Protein AF-A0A916E0U4-F1 (afdb_monomer_lite)

Foldseek 3Di:
DPPDDPPPDDDLVLLLQLLVQCLVVVVCCLVDVLVSLVVSCVPSVDPDHSVRNSVVLVVLLVQLVVCVVVVHQRPDPSLVVDPSSVVSSVSSNVVNVVVVVVVVVVVVVVVVVVVPPDDDDDDDDPPPPPDPPVVVVVVVVVVVVVVPDDDDDDD

pLDDT: mean 75.83, std 20.47, range [40.06, 96.12]

Radius of gyration: 22.48 Å; chains: 1; bounding box: 70×44×71 Å

Sequence (155 aa):
MPRADRMKRWDYTELVKVLKFLNNNFNKWFENHMEACTAASKNTNIDRDASSIYSKVHTLIKDMENSIEADRSPTCNILRESKKISKLVRKICIKTRERTERTQIKESQEKKINRKSGGDFKVNIETNQVTTAEYKELKQNEKKILKKFPKSNPK

Secondary structure (DSSP, 8-state):
-------PPPPHHHHHHHHHHHHHTHHHHHH-HHHHHHHHHHHHT-S--HHHHHHHHHHHHHHHHHHHHTTS--SSHHHHH-HHHHHHHHHHHHHHHHHHHHHHHHHHHHHHHTT-SS-------------TTHHHHHHHHHHHHTTS-------

Organism: NCBI:txid588596

Structure (mmCIF, N/CA/C/O backbone):
data_AF-A0A916E0U4-F1
#
_entry.id   AF-A0A916E0U4-F1
#
loop_
_atom_site.group_PDB
_atom_site.id
_atom_site.type_symbol
_atom_site.label_atom_id
_atom_site.label_alt_id
_atom_site.label_comp_id
_atom_site.label_asym_id
_atom_site.label_entity_id
_atom_site.label_seq_id
_atom_site.pdbx_PDB_ins_code
_atom_site.Cartn_x
_atom_site.Cartn_y
_atom_site.Cartn_z
_atom_site.occupancy
_atom_site.B_iso_or_equiv
_atom_site.auth_seq_id
_atom_site.auth_comp_id
_atom_site.auth_asym_id
_atom_site.auth_atom_id
_atom_site.pdbx_PDB_model_num
ATOM 1 N N . MET A 1 1 ? 35.911 10.099 -2.052 1.00 49.53 1 MET A N 1
ATOM 2 C CA . MET A 1 1 ? 34.876 9.281 -1.381 1.00 49.53 1 MET A CA 1
ATOM 3 C C . MET A 1 1 ? 34.013 8.612 -2.441 1.00 49.53 1 MET A C 1
ATOM 5 O O . MET A 1 1 ? 33.595 9.325 -3.353 1.00 49.53 1 MET A O 1
ATOM 9 N N . PRO A 1 2 ? 33.776 7.290 -2.391 1.00 53.09 2 PRO A N 1
ATOM 10 C CA . PRO A 1 2 ? 32.878 6.631 -3.333 1.00 53.09 2 PRO A CA 1
ATOM 11 C C . PRO A 1 2 ? 31.473 7.209 -3.154 1.00 53.09 2 PRO A C 1
ATOM 13 O O . PRO A 1 2 ? 30.970 7.300 -2.036 1.00 53.09 2 PRO A O 1
ATOM 16 N N . ARG A 1 3 ? 30.873 7.681 -4.250 1.00 54.72 3 ARG A N 1
ATOM 17 C CA . ARG A 1 3 ? 29.510 8.220 -4.243 1.00 54.72 3 ARG A CA 1
ATOM 18 C C . ARG A 1 3 ? 28.552 7.095 -3.868 1.00 54.72 3 ARG A C 1
ATOM 20 O O . ARG A 1 3 ? 28.671 6.003 -4.413 1.00 54.72 3 ARG A O 1
ATOM 27 N N . ALA A 1 4 ? 27.647 7.409 -2.943 1.00 56.84 4 ALA A N 1
ATOM 28 C CA . ALA A 1 4 ? 26.612 6.534 -2.417 1.00 56.84 4 ALA A CA 1
ATOM 29 C C . ALA A 1 4 ? 26.064 5.577 -3.481 1.00 56.84 4 ALA A C 1
ATOM 31 O O . ALA A 1 4 ? 25.677 6.002 -4.575 1.00 56.84 4 ALA A O 1
ATOM 32 N N . ASP A 1 5 ? 26.042 4.300 -3.112 1.00 52.06 5 ASP A N 1
ATOM 33 C CA . ASP A 1 5 ? 25.331 3.239 -3.801 1.00 52.06 5 ASP A CA 1
ATOM 34 C C . ASP A 1 5 ? 23.960 3.770 -4.245 1.00 52.06 5 ASP A C 1
ATOM 36 O O . ASP A 1 5 ? 23.148 4.234 -3.434 1.00 52.06 5 ASP A O 1
ATOM 40 N N . ARG A 1 6 ? 23.756 3.868 -5.562 1.00 58.56 6 ARG A N 1
ATOM 41 C CA . ARG A 1 6 ? 22.566 4.511 -6.123 1.00 58.56 6 ARG A CA 1
ATOM 42 C C . ARG A 1 6 ? 21.388 3.606 -5.814 1.00 58.56 6 ARG A C 1
ATOM 44 O O . ARG A 1 6 ? 21.129 2.674 -6.568 1.00 58.56 6 ARG A O 1
ATOM 51 N N . MET A 1 7 ? 20.665 3.899 -4.728 1.00 63.56 7 MET A N 1
ATOM 52 C CA . MET A 1 7 ? 19.431 3.202 -4.370 1.00 63.56 7 MET A CA 1
ATOM 53 C C . MET A 1 7 ? 18.563 3.074 -5.624 1.00 63.56 7 MET A C 1
ATOM 55 O O . MET A 1 7 ? 18.099 4.083 -6.165 1.00 63.56 7 MET A O 1
ATOM 59 N N . LYS A 1 8 ? 18.383 1.836 -6.109 1.00 73.88 8 LYS A N 1
ATOM 60 C CA . LYS A 1 8 ? 17.608 1.533 -7.319 1.00 73.88 8 LYS A CA 1
ATOM 61 C C . LYS A 1 8 ? 16.273 2.269 -7.199 1.00 73.88 8 LYS A C 1
ATOM 63 O O . LYS A 1 8 ? 15.519 2.040 -6.245 1.00 73.88 8 LYS A O 1
ATOM 68 N N . ARG A 1 9 ? 16.001 3.201 -8.119 1.00 83.88 9 ARG A N 1
ATOM 69 C CA . ARG A 1 9 ? 14.764 3.994 -8.111 1.00 83.88 9 ARG A CA 1
ATOM 70 C C . ARG A 1 9 ? 13.575 3.046 -8.281 1.00 83.88 9 ARG A C 1
ATOM 72 O O . ARG A 1 9 ? 13.680 2.031 -8.961 1.00 83.88 9 ARG A O 1
ATOM 79 N N . TRP A 1 10 ? 12.468 3.345 -7.612 1.00 88.12 10 TRP A N 1
ATOM 80 C CA . TRP A 1 10 ? 11.240 2.572 -7.773 1.00 88.12 10 TRP A CA 1
ATOM 81 C C . TRP A 1 10 ? 10.620 2.862 -9.128 1.00 88.12 10 TRP A C 1
ATOM 83 O O . TRP A 1 10 ? 10.350 4.027 -9.424 1.00 88.12 10 TRP A O 1
ATOM 93 N N . ASP A 1 11 ? 10.366 1.815 -9.906 1.00 89.69 11 ASP A N 1
ATOM 94 C CA . ASP A 1 11 ? 9.548 1.961 -11.095 1.00 89.69 11 ASP A CA 1
ATOM 95 C C . ASP A 1 11 ? 8.060 2.046 -10.714 1.00 89.69 11 ASP A C 1
ATOM 97 O O . ASP A 1 11 ? 7.569 1.399 -9.780 1.00 89.69 11 ASP A O 1
ATOM 101 N N . TYR A 1 12 ? 7.320 2.869 -11.451 1.00 90.81 12 TYR A N 1
ATOM 102 C CA . TYR A 1 12 ? 5.893 3.064 -11.236 1.00 90.81 12 TYR A CA 1
ATOM 103 C C . TYR A 1 12 ? 5.117 1.778 -11.532 1.00 90.81 12 TYR A C 1
ATOM 105 O O . TYR A 1 12 ? 4.119 1.506 -10.859 1.00 90.81 12 TYR A O 1
ATOM 113 N N . THR A 1 13 ? 5.547 0.969 -12.509 1.00 91.69 13 THR A N 1
ATOM 114 C CA . THR A 1 13 ? 4.837 -0.271 -12.858 1.00 91.69 13 THR A CA 1
ATOM 115 C C . THR A 1 13 ? 5.021 -1.345 -11.789 1.00 91.69 13 THR A C 1
ATOM 117 O O . THR A 1 13 ? 4.033 -1.957 -11.372 1.00 91.69 13 THR A O 1
ATOM 120 N N . GLU A 1 14 ? 6.246 -1.498 -11.277 1.00 91.94 14 GLU A N 1
ATOM 121 C CA . GLU A 1 14 ? 6.579 -2.354 -10.134 1.00 91.94 14 GLU A CA 1
ATOM 122 C C . GLU A 1 14 ? 5.710 -1.994 -8.926 1.00 91.94 14 GLU A C 1
ATOM 124 O O . GLU A 1 14 ? 4.987 -2.834 -8.385 1.00 91.94 14 GLU A O 1
ATOM 129 N N . LEU A 1 15 ? 5.692 -0.712 -8.556 1.00 93.38 15 LEU A N 1
ATOM 130 C CA . LEU A 1 15 ? 4.943 -0.241 -7.397 1.00 93.38 15 LEU A CA 1
ATOM 131 C C . LEU A 1 15 ? 3.427 -0.446 -7.559 1.00 93.38 15 LEU A C 1
ATOM 133 O O . LEU A 1 15 ? 2.739 -0.812 -6.605 1.00 93.38 15 LEU A O 1
ATOM 137 N N . VAL A 1 16 ? 2.889 -0.281 -8.772 1.00 94.69 16 VAL A N 1
ATOM 138 C CA . VAL A 1 16 ? 1.479 -0.583 -9.063 1.00 94.69 16 VAL A CA 1
ATOM 139 C C . VAL A 1 16 ? 1.172 -2.072 -8.895 1.00 94.69 16 VAL A C 1
ATOM 141 O O . VAL A 1 16 ? 0.101 -2.391 -8.376 1.00 94.69 16 VAL A O 1
ATOM 144 N N . LYS A 1 17 ? 2.058 -2.983 -9.320 1.00 94.56 17 LYS A N 1
ATOM 145 C CA . LYS A 1 17 ? 1.862 -4.434 -9.142 1.00 94.56 17 LYS A CA 1
ATOM 146 C C . LYS A 1 17 ? 1.811 -4.799 -7.658 1.00 94.56 17 LYS A C 1
ATOM 148 O O . LYS A 1 17 ? 0.843 -5.430 -7.233 1.00 94.56 17 LYS A O 1
ATOM 153 N N . VAL A 1 18 ? 2.777 -4.318 -6.872 1.00 94.69 18 VAL A N 1
ATOM 154 C CA . VAL A 1 18 ? 2.823 -4.522 -5.413 1.00 94.69 18 VAL A CA 1
ATOM 155 C C . VAL A 1 18 ? 1.551 -4.003 -4.750 1.00 94.69 18 VAL A C 1
ATOM 157 O O . VAL A 1 18 ? 0.849 -4.748 -4.070 1.00 94.69 18 VAL A O 1
ATOM 160 N N . LEU A 1 19 ? 1.205 -2.732 -4.971 1.00 95.19 19 LEU A N 1
ATOM 161 C CA . LEU A 1 19 ? 0.067 -2.108 -4.295 1.00 95.19 19 LEU A CA 1
ATOM 162 C C . LEU A 1 19 ? -1.273 -2.728 -4.696 1.00 95.19 19 LEU A C 1
ATOM 164 O O . LEU A 1 19 ? -2.198 -2.763 -3.884 1.00 95.19 19 LEU A O 1
ATOM 168 N N . LYS A 1 20 ? -1.405 -3.220 -5.933 1.00 95.62 20 LYS A N 1
ATOM 169 C CA . LYS A 1 20 ? -2.574 -4.004 -6.348 1.00 95.62 20 LYS A CA 1
ATOM 170 C C . LYS A 1 20 ? -2.648 -5.332 -5.602 1.00 95.62 20 LYS A C 1
ATOM 172 O O . LYS A 1 20 ? -3.711 -5.659 -5.086 1.00 95.62 20 LYS A O 1
ATOM 177 N N . PHE A 1 21 ? -1.537 -6.065 -5.526 1.00 95.06 21 PHE A N 1
ATOM 178 C CA . PHE A 1 21 ? -1.482 -7.337 -4.811 1.00 95.06 21 PHE A CA 1
ATOM 179 C C . PHE A 1 21 ? -1.862 -7.165 -3.336 1.00 95.06 21 PHE A C 1
ATOM 181 O O . PHE A 1 21 ? -2.708 -7.903 -2.834 1.00 95.06 21 PHE A O 1
ATOM 188 N N . LEU A 1 22 ? -1.311 -6.146 -2.670 1.00 94.38 22 LEU A N 1
ATOM 189 C CA . LEU A 1 22 ? -1.624 -5.838 -1.272 1.00 94.38 22 LEU A CA 1
ATOM 190 C C . LEU A 1 22 ? -3.085 -5.419 -1.078 1.00 94.38 22 LEU A C 1
ATOM 192 O O . LEU A 1 22 ? -3.723 -5.840 -0.122 1.00 94.38 22 LEU A O 1
ATOM 196 N N . ASN A 1 23 ? -3.657 -4.639 -2.000 1.00 93.62 23 ASN A N 1
ATOM 197 C CA . ASN A 1 23 ? -5.071 -4.260 -1.927 1.00 93.62 23 ASN A CA 1
ATOM 198 C C . ASN A 1 23 ? -6.028 -5.451 -2.072 1.00 93.62 23 ASN A C 1
ATOM 200 O O . ASN A 1 23 ? -7.097 -5.442 -1.452 1.00 93.62 23 ASN A O 1
ATOM 204 N N . ASN A 1 24 ? -5.664 -6.431 -2.904 1.00 94.69 24 ASN A N 1
ATOM 205 C CA . ASN A 1 24 ? -6.429 -7.662 -3.096 1.00 94.69 24 ASN A CA 1
ATOM 206 C C . ASN A 1 24 ? -6.281 -8.599 -1.890 1.00 94.69 24 ASN A C 1
ATOM 208 O O . ASN A 1 24 ? -7.258 -9.201 -1.462 1.00 94.69 24 ASN A O 1
ATOM 212 N N . ASN A 1 25 ? -5.088 -8.651 -1.294 1.00 93.81 25 ASN A N 1
ATOM 213 C CA . ASN A 1 25 ? -4.771 -9.449 -0.109 1.00 93.81 25 ASN A CA 1
ATOM 214 C C . ASN A 1 25 ? -4.738 -8.591 1.166 1.00 93.81 25 ASN A C 1
ATOM 216 O O . ASN A 1 25 ? -3.878 -8.773 2.028 1.00 93.81 25 ASN A O 1
ATOM 220 N N . PHE A 1 26 ? -5.668 -7.636 1.287 1.00 92.75 26 PHE A N 1
ATOM 221 C CA . PHE A 1 26 ? -5.634 -6.640 2.362 1.00 92.75 26 PHE A CA 1
ATOM 222 C C . PHE A 1 26 ? -5.705 -7.266 3.760 1.00 92.75 26 PHE A C 1
ATOM 224 O O . PHE A 1 26 ? -5.053 -6.775 4.671 1.00 92.75 26 PHE A O 1
ATOM 231 N N . ASN A 1 27 ? -6.445 -8.366 3.928 1.00 91.38 27 ASN A N 1
ATOM 232 C CA . ASN A 1 27 ? -6.513 -9.076 5.210 1.00 91.38 27 ASN A CA 1
ATOM 233 C C . ASN A 1 27 ? -5.122 -9.523 5.670 1.00 91.38 27 ASN A C 1
ATOM 235 O O . ASN A 1 27 ? -4.727 -9.236 6.793 1.00 91.38 27 ASN A O 1
ATOM 239 N N . LYS A 1 28 ? -4.346 -10.108 4.751 1.00 91.88 28 LYS A N 1
ATOM 240 C CA . LYS A 1 28 ? -2.975 -10.537 5.017 1.00 91.88 28 LYS A CA 1
ATOM 241 C C . LYS A 1 28 ? -2.059 -9.354 5.324 1.00 91.88 28 LYS A C 1
ATOM 243 O O . LYS A 1 28 ? -1.234 -9.445 6.221 1.00 91.88 28 LYS A O 1
ATOM 248 N N . TRP A 1 29 ? -2.222 -8.239 4.607 1.00 91.75 29 TRP A N 1
ATOM 249 C CA . TRP A 1 29 ? -1.494 -6.997 4.894 1.00 91.75 29 TRP A CA 1
ATOM 250 C C . TRP A 1 29 ? -1.785 -6.467 6.301 1.00 91.75 29 TRP A C 1
ATOM 252 O O . TRP A 1 29 ? -0.852 -6.113 7.010 1.00 91.75 29 TRP A O 1
ATOM 262 N N . PHE A 1 30 ? -3.058 -6.442 6.699 1.00 90.00 30 PHE A N 1
ATOM 263 C CA . PHE A 1 30 ? -3.493 -5.933 7.998 1.00 90.00 30 PHE A CA 1
ATOM 264 C C . PHE A 1 30 ? -3.043 -6.825 9.164 1.00 90.00 30 PHE A C 1
ATOM 266 O O . PHE A 1 30 ? -2.703 -6.314 10.224 1.00 90.00 30 PHE A O 1
ATOM 273 N N . GLU A 1 31 ? -3.032 -8.146 8.974 1.00 91.44 31 GLU A N 1
ATOM 274 C CA . GLU A 1 31 ? -2.591 -9.113 9.987 1.00 91.44 31 GLU A CA 1
ATOM 275 C C . GLU A 1 31 ? -1.065 -9.159 10.114 1.00 91.44 31 GLU A C 1
ATOM 277 O O . GLU A 1 31 ? -0.530 -9.086 11.219 1.00 91.44 31 GLU A O 1
ATOM 282 N N . ASN A 1 32 ? -0.351 -9.260 8.988 1.00 92.06 32 ASN A N 1
ATOM 283 C CA . ASN A 1 32 ? 1.105 -9.313 8.969 1.00 92.06 32 ASN A CA 1
ATOM 284 C C . ASN A 1 32 ? 1.682 -8.630 7.721 1.00 92.06 32 ASN A C 1
ATOM 286 O O . ASN A 1 32 ? 1.822 -9.213 6.640 1.00 92.06 32 ASN A O 1
ATOM 290 N N . HIS A 1 33 ? 2.102 -7.381 7.912 1.00 91.94 33 HIS A N 1
ATOM 291 C CA . HIS A 1 33 ? 2.697 -6.539 6.879 1.00 91.94 33 HIS A CA 1
ATOM 292 C C . HIS A 1 33 ? 3.900 -7.191 6.175 1.00 91.94 33 HIS A C 1
ATOM 294 O O . HIS A 1 33 ? 4.009 -7.135 4.947 1.00 91.94 33 HIS A O 1
ATOM 300 N N . MET A 1 34 ? 4.797 -7.835 6.929 1.00 92.25 34 MET A N 1
ATOM 301 C CA . MET A 1 34 ? 6.012 -8.446 6.378 1.00 92.25 34 MET A CA 1
ATOM 302 C C . MET A 1 34 ? 5.704 -9.702 5.568 1.00 92.25 34 MET A C 1
ATOM 304 O O . MET A 1 34 ? 6.271 -9.909 4.489 1.00 92.25 34 MET A O 1
ATOM 308 N N . GLU A 1 35 ? 4.768 -10.522 6.038 1.00 92.81 35 GLU A N 1
ATOM 309 C CA . GLU A 1 35 ? 4.340 -11.712 5.309 1.00 92.81 35 GLU A CA 1
ATOM 310 C C . GLU A 1 35 ? 3.617 -11.338 4.008 1.00 92.81 35 GLU A C 1
ATOM 312 O O . GLU A 1 35 ? 3.847 -11.945 2.958 1.00 92.81 35 GLU A O 1
ATOM 317 N N . ALA A 1 36 ? 2.794 -10.288 4.037 1.00 93.06 36 ALA A N 1
ATOM 318 C CA . ALA A 1 36 ? 2.142 -9.754 2.848 1.00 93.06 36 ALA A CA 1
ATOM 319 C C . ALA A 1 36 ? 3.148 -9.198 1.827 1.00 93.06 36 ALA A C 1
ATOM 321 O O . ALA A 1 36 ? 3.006 -9.462 0.632 1.00 93.06 36 ALA A O 1
ATOM 322 N N . CYS A 1 37 ? 4.195 -8.494 2.272 1.00 93.69 37 CYS A N 1
ATOM 323 C CA . CYS A 1 37 ? 5.291 -8.044 1.405 1.00 93.69 37 CYS A CA 1
ATOM 324 C C . CYS A 1 37 ? 6.091 -9.207 0.813 1.00 93.69 37 CYS A C 1
ATOM 326 O O . CYS A 1 37 ? 6.444 -9.176 -0.365 1.00 93.69 37 CYS A O 1
ATOM 328 N N . THR A 1 38 ? 6.341 -10.252 1.602 1.00 93.50 38 THR A N 1
ATOM 329 C CA . THR A 1 38 ? 7.025 -11.466 1.135 1.00 93.50 38 THR A CA 1
ATOM 330 C C . THR A 1 38 ? 6.198 -12.176 0.068 1.00 93.50 38 THR A C 1
ATOM 332 O O . THR A 1 38 ? 6.715 -12.553 -0.983 1.00 93.50 38 THR A O 1
ATOM 335 N N . ALA A 1 39 ? 4.888 -12.300 0.292 1.00 92.56 39 ALA A N 1
ATOM 336 C CA . ALA A 1 39 ? 3.968 -12.830 -0.703 1.00 92.56 39 ALA A CA 1
ATOM 337 C C . ALA A 1 39 ? 3.922 -11.942 -1.957 1.00 92.56 39 ALA A C 1
ATOM 339 O O . ALA A 1 39 ? 3.929 -12.467 -3.069 1.00 92.56 39 ALA A O 1
ATOM 340 N N . ALA A 1 40 ? 3.938 -10.615 -1.804 1.00 92.25 40 ALA A N 1
ATOM 341 C CA . ALA A 1 40 ? 3.965 -9.690 -2.931 1.00 92.25 40 ALA A CA 1
ATOM 342 C C . ALA A 1 40 ? 5.235 -9.863 -3.775 1.00 92.25 40 ALA A C 1
ATOM 344 O O . ALA A 1 40 ? 5.120 -9.988 -4.991 1.00 92.25 40 ALA A O 1
ATOM 345 N N . SER A 1 41 ? 6.415 -9.934 -3.150 1.00 91.81 41 SER A N 1
ATOM 346 C CA . SER A 1 41 ? 7.696 -10.172 -3.836 1.00 91.81 41 SER A CA 1
ATOM 347 C C . SER A 1 41 ? 7.638 -11.448 -4.689 1.00 91.81 41 SER A C 1
ATOM 349 O O . SER A 1 41 ? 7.864 -11.397 -5.898 1.00 91.81 41 SER A O 1
ATOM 351 N N . LYS A 1 42 ? 7.167 -12.560 -4.101 1.00 89.94 42 LYS A N 1
ATOM 352 C CA . LYS A 1 42 ? 7.028 -13.856 -4.790 1.00 89.94 42 LYS A CA 1
ATOM 353 C C . LYS A 1 42 ? 6.017 -13.839 -5.945 1.00 89.94 42 LYS A C 1
ATOM 355 O O . LYS A 1 42 ? 6.267 -14.438 -6.981 1.00 89.94 42 LYS A O 1
ATOM 360 N N . ASN A 1 43 ? 4.875 -13.165 -5.783 1.00 90.94 43 ASN A N 1
ATOM 361 C CA . ASN A 1 43 ? 3.777 -13.204 -6.763 1.00 90.94 43 ASN A CA 1
ATOM 362 C C . ASN A 1 43 ? 3.893 -12.156 -7.876 1.00 90.94 43 ASN A C 1
ATOM 364 O O . ASN A 1 43 ? 3.294 -12.310 -8.937 1.00 90.94 43 ASN A O 1
ATOM 368 N N . THR A 1 44 ? 4.608 -11.057 -7.636 1.00 86.19 44 THR A N 1
ATOM 369 C CA . THR A 1 44 ? 4.711 -9.955 -8.608 1.00 86.19 44 THR A CA 1
ATOM 370 C C . THR A 1 44 ? 5.933 -10.064 -9.518 1.00 86.19 44 THR A C 1
ATOM 372 O O . THR A 1 44 ? 6.022 -9.289 -10.475 1.00 86.19 44 THR A O 1
ATOM 375 N N . ASN A 1 45 ? 6.810 -11.045 -9.257 1.00 84.31 45 ASN A N 1
ATOM 376 C CA . ASN A 1 45 ? 8.069 -11.290 -9.963 1.00 84.31 45 ASN A CA 1
ATOM 377 C C . ASN A 1 45 ? 8.910 -10.007 -10.079 1.00 84.31 45 ASN A C 1
ATOM 379 O O . ASN A 1 45 ? 9.291 -9.581 -11.169 1.00 84.31 45 ASN A O 1
ATOM 383 N N . ILE A 1 46 ? 9.086 -9.327 -8.944 1.00 86.88 46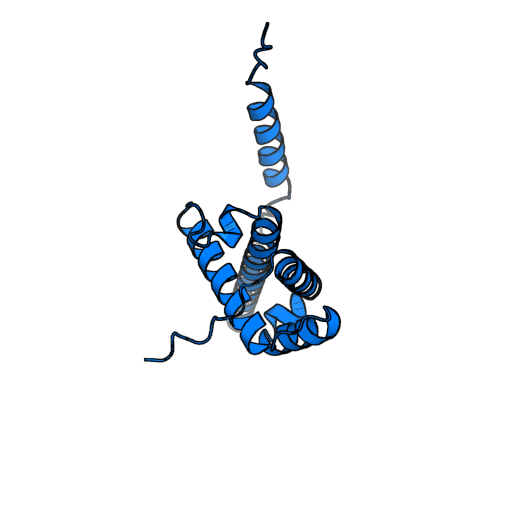 ILE A N 1
ATOM 384 C CA . ILE A 1 46 ? 9.865 -8.093 -8.839 1.00 86.88 46 ILE A CA 1
ATOM 385 C C . ILE A 1 46 ? 11.167 -8.419 -8.117 1.00 86.88 46 ILE A C 1
ATOM 387 O O . ILE A 1 46 ? 11.157 -9.031 -7.052 1.00 86.88 46 ILE A O 1
ATOM 391 N N . ASP A 1 47 ? 12.273 -7.932 -8.668 1.00 87.31 47 ASP A N 1
ATOM 392 C CA . ASP A 1 47 ? 13.615 -8.006 -8.089 1.00 87.31 47 ASP A CA 1
ATOM 393 C C . ASP A 1 47 ? 13.776 -6.974 -6.951 1.00 87.31 47 ASP A C 1
ATOM 395 O O . ASP A 1 47 ? 14.436 -5.935 -7.095 1.00 87.31 47 ASP A O 1
ATOM 399 N N . ARG A 1 48 ? 13.027 -7.196 -5.860 1.00 86.94 48 ARG A N 1
ATOM 400 C CA . ARG A 1 48 ? 13.047 -6.417 -4.614 1.00 86.94 48 ARG A CA 1
ATOM 401 C C . ARG A 1 48 ? 12.752 -7.301 -3.410 1.00 86.94 48 ARG A C 1
ATOM 403 O O . ARG A 1 48 ? 11.761 -8.037 -3.389 1.00 86.94 48 ARG A O 1
ATOM 410 N N . ASP A 1 49 ? 13.532 -7.091 -2.358 1.00 90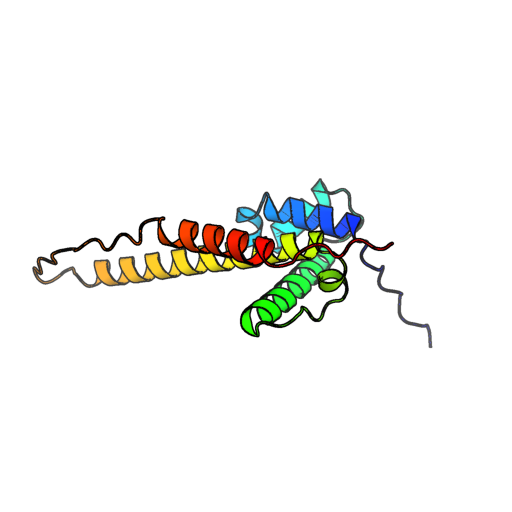.75 49 ASP A N 1
ATOM 411 C CA . ASP A 1 49 ? 13.316 -7.743 -1.071 1.00 90.75 49 ASP A CA 1
ATOM 412 C C . ASP A 1 49 ? 12.027 -7.276 -0.396 1.00 90.75 49 ASP A C 1
ATOM 414 O O . ASP A 1 49 ? 11.619 -6.112 -0.504 1.00 90.75 49 ASP A O 1
ATOM 418 N N . ALA A 1 50 ? 11.431 -8.167 0.397 1.00 90.94 50 ALA A N 1
ATOM 419 C CA . ALA A 1 50 ? 10.237 -7.872 1.184 1.00 90.94 50 ALA A CA 1
ATOM 420 C C . ALA A 1 50 ? 10.422 -6.644 2.095 1.00 90.94 50 ALA A C 1
ATOM 422 O O . ALA A 1 50 ? 9.510 -5.827 2.203 1.00 90.94 50 ALA A O 1
ATOM 423 N N . SER A 1 51 ? 11.611 -6.462 2.679 1.00 92.19 51 SER A N 1
ATOM 424 C CA . SER A 1 51 ? 11.942 -5.302 3.518 1.00 92.19 51 SER A CA 1
ATOM 425 C C . SER A 1 51 ? 11.945 -3.993 2.727 1.00 92.19 51 SER A C 1
ATOM 427 O O . SER A 1 51 ? 11.414 -2.984 3.187 1.00 92.19 51 SER A O 1
ATOM 429 N N . SER A 1 52 ? 12.476 -4.008 1.500 1.00 92.44 52 SER A N 1
ATOM 430 C CA . SER A 1 52 ? 12.439 -2.847 0.604 1.00 92.44 52 SER A CA 1
ATOM 431 C C . SER A 1 52 ? 11.001 -2.488 0.224 1.00 92.44 52 SER A C 1
ATOM 433 O O . SER A 1 52 ? 10.631 -1.310 0.229 1.00 92.44 52 SER A O 1
ATOM 435 N N . ILE A 1 53 ? 10.180 -3.501 -0.074 1.00 93.19 53 ILE A N 1
ATOM 436 C CA . ILE A 1 53 ? 8.755 -3.331 -0.371 1.00 93.19 53 ILE A CA 1
ATOM 437 C C . ILE A 1 53 ? 8.030 -2.728 0.833 1.00 93.19 53 ILE A C 1
ATOM 439 O O . ILE A 1 53 ? 7.346 -1.716 0.679 1.00 93.19 53 ILE A O 1
ATOM 443 N N . TYR A 1 54 ? 8.216 -3.309 2.021 1.00 94.38 54 TYR A N 1
ATOM 444 C CA . TYR A 1 54 ? 7.597 -2.840 3.256 1.00 94.38 54 TYR A CA 1
ATOM 445 C C . TYR A 1 54 ? 7.933 -1.375 3.516 1.00 94.38 54 TYR A C 1
ATOM 447 O O . TYR A 1 54 ? 7.023 -0.553 3.600 1.00 94.38 54 TYR A O 1
ATOM 455 N N . SER A 1 55 ? 9.223 -1.031 3.549 1.00 93.62 55 SER A N 1
ATOM 456 C CA . SER A 1 55 ? 9.675 0.338 3.803 1.00 93.62 55 SER A CA 1
ATOM 457 C C . SER A 1 55 ? 9.058 1.318 2.812 1.00 93.62 55 SER A C 1
ATOM 459 O O . SER A 1 55 ? 8.549 2.366 3.209 1.00 93.62 55 SER A O 1
ATOM 461 N N . LYS A 1 56 ? 9.023 0.964 1.519 1.00 93.62 56 LYS A N 1
ATOM 462 C CA . LYS A 1 56 ? 8.442 1.841 0.502 1.00 93.62 56 LYS A CA 1
ATOM 463 C C . LYS A 1 56 ? 6.940 2.029 0.685 1.00 93.62 56 LYS A C 1
ATOM 465 O O . LYS A 1 56 ? 6.465 3.163 0.634 1.00 93.62 56 LYS A O 1
ATOM 470 N N . VAL A 1 57 ? 6.197 0.939 0.860 1.00 94.31 57 VAL A N 1
ATOM 471 C CA . VAL A 1 57 ? 4.739 0.974 1.026 1.00 94.31 57 VAL A CA 1
ATOM 472 C C . VAL A 1 57 ? 4.371 1.725 2.303 1.00 94.31 57 VAL A C 1
ATOM 474 O O . VAL A 1 57 ? 3.508 2.597 2.259 1.00 94.31 57 VAL A O 1
ATOM 477 N N . HIS A 1 58 ? 5.080 1.467 3.400 1.00 94.12 58 HIS A N 1
ATOM 478 C CA . HIS A 1 58 ? 4.891 2.141 4.678 1.00 94.12 58 HIS A CA 1
ATOM 479 C C . HIS A 1 58 ? 5.102 3.660 4.566 1.00 94.12 58 HIS A C 1
ATOM 481 O O . HIS A 1 58 ? 4.250 4.430 5.003 1.00 94.12 58 HIS A O 1
ATOM 487 N N . THR A 1 59 ? 6.174 4.121 3.904 1.00 94.38 59 THR A N 1
ATOM 488 C CA . THR A 1 59 ? 6.385 5.562 3.662 1.00 94.38 59 THR A CA 1
ATOM 489 C C . THR A 1 59 ? 5.250 6.187 2.850 1.00 94.38 59 THR A C 1
ATOM 491 O O . THR A 1 59 ? 4.821 7.296 3.157 1.00 94.38 59 THR A O 1
ATOM 494 N N . LEU A 1 60 ? 4.752 5.494 1.820 1.00 94.94 60 LEU A N 1
ATOM 495 C CA . LEU A 1 60 ? 3.656 6.004 0.991 1.00 94.94 60 LEU A CA 1
ATOM 496 C C . LEU A 1 60 ? 2.341 6.088 1.769 1.00 94.94 60 LEU A C 1
ATOM 498 O O . LEU A 1 60 ? 1.607 7.058 1.604 1.00 94.94 60 LEU A O 1
ATOM 502 N N . ILE A 1 61 ? 2.048 5.087 2.601 1.00 94.69 61 ILE A N 1
ATOM 503 C CA . ILE A 1 61 ? 0.864 5.076 3.464 1.00 94.69 61 ILE A CA 1
ATOM 504 C C . ILE A 1 61 ? 0.936 6.236 4.450 1.00 94.69 61 ILE A C 1
ATOM 506 O O . ILE A 1 61 ? 0.014 7.040 4.472 1.00 94.69 61 ILE A O 1
ATOM 510 N N . LYS A 1 62 ? 2.056 6.396 5.161 1.00 94.44 62 LYS A N 1
ATOM 511 C CA . LYS A 1 62 ? 2.230 7.478 6.138 1.00 94.44 62 LYS A CA 1
ATOM 512 C C . LYS A 1 62 ? 2.088 8.867 5.509 1.00 94.44 62 LYS A C 1
ATOM 514 O O . LYS A 1 62 ? 1.440 9.744 6.070 1.00 94.44 62 LYS A O 1
ATOM 519 N N . ASP A 1 63 ? 2.668 9.081 4.328 1.00 94.25 63 ASP A N 1
ATOM 520 C CA . ASP A 1 63 ? 2.519 10.354 3.611 1.00 94.25 63 ASP A CA 1
ATOM 521 C C . ASP A 1 63 ? 1.072 10.595 3.150 1.00 94.25 63 ASP A C 1
ATOM 523 O O . ASP A 1 63 ? 0.574 11.718 3.219 1.00 94.25 63 ASP A O 1
ATOM 527 N N . MET A 1 64 ? 0.368 9.542 2.723 1.00 93.88 64 MET A N 1
ATOM 528 C CA . MET A 1 64 ? -1.046 9.632 2.356 1.00 93.88 64 MET A CA 1
ATOM 529 C C . MET A 1 64 ? -1.949 9.872 3.573 1.00 93.88 64 MET A C 1
ATOM 531 O O . MET A 1 64 ? -2.887 10.654 3.470 1.00 93.88 64 MET A 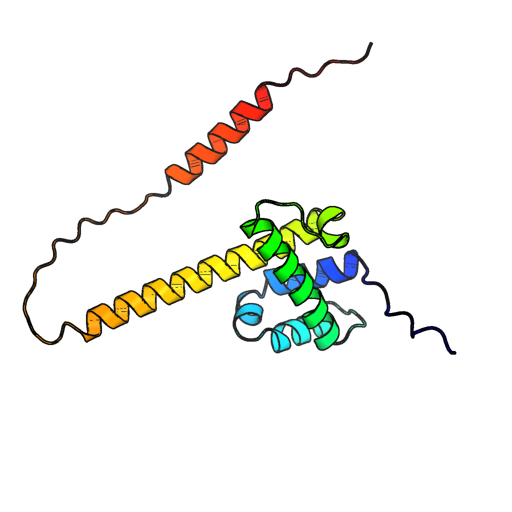O 1
ATOM 535 N N . GLU A 1 65 ? -1.677 9.248 4.716 1.00 93.19 65 GLU A N 1
ATOM 536 C CA . GLU A 1 65 ? -2.405 9.479 5.971 1.00 93.19 65 GLU A CA 1
ATOM 537 C C . GLU A 1 65 ? -2.255 10.930 6.419 1.00 93.19 65 GLU A C 1
ATOM 539 O O . GLU A 1 65 ? -3.258 11.622 6.575 1.00 93.19 65 GLU A O 1
ATOM 544 N N . ASN A 1 66 ? -1.019 11.434 6.466 1.00 93.19 66 ASN A N 1
ATOM 545 C CA . ASN A 1 66 ? -0.742 12.837 6.777 1.00 93.19 66 ASN A CA 1
ATOM 546 C C . ASN A 1 66 ? -1.404 13.805 5.780 1.00 93.19 66 ASN A C 1
ATOM 548 O O . ASN A 1 66 ? -1.771 14.922 6.135 1.00 93.19 66 ASN A O 1
ATOM 552 N N . SER A 1 67 ? -1.505 13.414 4.507 1.00 92.12 67 SER A N 1
ATOM 553 C CA . SER A 1 67 ? -2.189 14.188 3.466 1.00 92.12 67 SER A CA 1
ATOM 554 C C . SER A 1 67 ? -3.701 14.230 3.682 1.00 92.12 67 SER A C 1
ATOM 556 O O . SER A 1 67 ? -4.307 15.278 3.475 1.00 92.12 67 SER A O 1
ATOM 558 N N . ILE A 1 68 ? -4.302 13.112 4.096 1.00 90.06 68 ILE A N 1
ATOM 559 C CA . ILE A 1 68 ? -5.734 13.013 4.396 1.00 90.06 68 ILE A CA 1
ATOM 560 C C . ILE A 1 68 ? -6.076 13.802 5.661 1.00 90.06 68 ILE A C 1
ATOM 562 O O . ILE A 1 68 ? -7.080 14.503 5.670 1.00 90.06 68 ILE A O 1
ATOM 566 N N . GLU A 1 69 ? -5.258 13.692 6.706 1.00 90.81 69 GLU A N 1
ATOM 567 C CA . GLU A 1 69 ? -5.490 14.355 7.992 1.00 90.81 69 GLU A CA 1
ATOM 568 C C . GLU A 1 69 ? -5.347 15.878 7.895 1.00 90.81 69 GLU A C 1
ATOM 570 O O . GLU A 1 69 ? -6.183 16.610 8.413 1.00 90.81 69 GLU A O 1
ATOM 575 N N . ALA A 1 70 ? -4.327 16.361 7.182 1.00 91.19 70 ALA A N 1
ATOM 576 C CA . ALA A 1 70 ? -4.067 17.792 7.032 1.00 91.19 70 ALA A CA 1
ATOM 577 C C . ALA A 1 70 ? -4.750 18.432 5.804 1.00 91.19 70 ALA A C 1
ATOM 579 O O . ALA A 1 70 ? -4.401 19.557 5.454 1.00 91.19 70 ALA A O 1
ATOM 580 N N . ASP A 1 71 ? -5.641 17.706 5.114 1.00 89.88 71 ASP A N 1
ATOM 581 C CA . ASP A 1 71 ? -6.310 18.109 3.861 1.00 89.88 71 ASP A CA 1
ATOM 582 C C . ASP A 1 71 ? -5.370 18.787 2.841 1.00 89.88 71 ASP A C 1
ATOM 584 O O . ASP A 1 71 ? -5.650 19.831 2.249 1.00 89.88 71 ASP A O 1
ATOM 588 N N . ARG A 1 72 ? -4.184 18.197 2.658 1.00 90.56 72 ARG A N 1
ATOM 589 C CA . ARG A 1 72 ? -3.109 18.747 1.817 1.00 90.56 72 ARG A CA 1
ATOM 590 C C . ARG A 1 72 ? -2.639 17.748 0.779 1.00 90.56 72 ARG A C 1
ATOM 592 O O . ARG A 1 72 ? -2.846 16.544 0.912 1.00 90.56 72 ARG A O 1
ATOM 599 N N . SER A 1 73 ? -1.935 18.217 -0.248 1.00 87.94 73 SER A N 1
ATOM 600 C CA . SER A 1 73 ? -1.314 17.309 -1.217 1.00 87.94 73 SER A CA 1
ATOM 601 C C . SER A 1 73 ? -0.225 16.440 -0.561 1.00 87.94 73 SER A C 1
ATOM 603 O O . SER A 1 73 ? 0.543 16.975 0.244 1.00 87.94 73 SER A O 1
ATOM 605 N N . PRO A 1 74 ? -0.087 15.154 -0.943 1.00 90.56 74 PRO A N 1
ATOM 606 C CA . PRO A 1 74 ? 1.014 14.302 -0.491 1.00 90.56 74 PRO A CA 1
ATOM 607 C C . PRO A 1 74 ? 2.371 14.930 -0.801 1.00 90.56 74 PRO A C 1
ATOM 609 O O . PRO A 1 74 ? 2.529 15.570 -1.843 1.00 90.56 74 PRO A O 1
ATOM 612 N N . THR A 1 75 ? 3.360 14.728 0.066 1.00 90.06 75 THR A N 1
ATOM 613 C CA . THR A 1 75 ? 4.712 15.261 -0.157 1.00 90.06 75 THR A CA 1
ATOM 614 C C . THR A 1 75 ? 5.510 14.3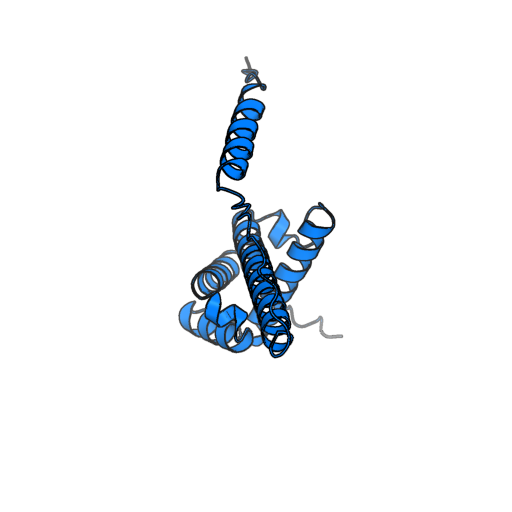98 -1.135 1.00 90.06 75 THR A C 1
ATOM 616 O O . THR A 1 75 ? 6.382 14.894 -1.848 1.00 90.06 75 THR A O 1
ATOM 619 N N . CYS A 1 76 ? 5.186 13.106 -1.238 1.00 89.25 76 CYS A N 1
ATOM 620 C CA . CYS A 1 76 ? 5.860 12.182 -2.132 1.00 89.25 76 CYS A CA 1
ATOM 621 C C . CYS A 1 76 ? 5.489 12.451 -3.598 1.00 89.25 76 CYS A C 1
ATOM 623 O O . CYS A 1 76 ? 4.334 12.295 -4.005 1.00 89.25 76 CYS A O 1
ATOM 625 N N . ASN A 1 77 ? 6.496 12.745 -4.427 1.00 89.69 77 ASN A N 1
ATOM 626 C CA . ASN A 1 77 ? 6.320 12.972 -5.868 1.00 89.69 77 ASN A CA 1
ATOM 627 C C . ASN A 1 77 ? 5.584 11.820 -6.566 1.00 89.69 77 ASN A C 1
ATOM 629 O O . ASN A 1 77 ? 4.690 12.063 -7.368 1.00 89.69 77 ASN A O 1
ATOM 633 N N . ILE A 1 78 ? 5.855 10.567 -6.183 1.00 90.38 78 ILE A N 1
ATOM 634 C CA . ILE A 1 78 ? 5.176 9.391 -6.752 1.00 90.38 78 ILE A CA 1
ATOM 635 C C . ILE A 1 78 ? 3.654 9.459 -6.532 1.00 90.38 78 ILE A C 1
ATOM 637 O O . ILE A 1 78 ? 2.885 9.097 -7.425 1.00 90.38 78 ILE A O 1
ATOM 641 N N . LEU A 1 79 ? 3.208 9.931 -5.362 1.00 91.12 79 LEU A N 1
ATOM 642 C CA . LEU A 1 79 ? 1.786 10.078 -5.037 1.00 91.12 79 LEU A CA 1
ATOM 643 C C . LEU A 1 79 ? 1.150 11.279 -5.746 1.00 91.12 79 LEU A C 1
ATOM 645 O O . LEU A 1 79 ? -0.025 11.210 -6.104 1.00 91.12 79 LEU A O 1
ATOM 649 N N . ARG A 1 80 ? 1.909 12.357 -5.976 1.00 89.50 80 ARG A N 1
ATOM 650 C CA . ARG A 1 80 ? 1.434 13.538 -6.716 1.00 89.50 80 ARG A CA 1
ATOM 651 C C . ARG A 1 80 ? 1.301 13.262 -8.214 1.00 89.50 80 ARG A C 1
ATOM 653 O O . ARG A 1 80 ? 0.294 13.616 -8.820 1.00 89.50 80 ARG A O 1
ATOM 660 N N . GLU A 1 81 ? 2.298 12.607 -8.797 1.00 90.69 81 GLU A N 1
ATOM 661 C CA . GLU A 1 81 ? 2.398 12.368 -10.238 1.00 90.69 81 GLU A CA 1
ATOM 662 C C . GLU A 1 81 ? 1.507 11.204 -10.688 1.00 90.69 81 GLU A C 1
ATOM 664 O O . GLU A 1 81 ? 0.826 11.284 -11.712 1.00 90.69 81 GLU A O 1
ATOM 669 N N . SER A 1 82 ? 1.456 10.115 -9.912 1.00 92.62 82 SER A N 1
ATOM 670 C CA . SER A 1 82 ? 0.690 8.927 -10.285 1.00 92.62 82 SER A CA 1
ATOM 671 C C . SER A 1 82 ? -0.641 8.846 -9.550 1.00 92.62 82 SER A C 1
ATOM 673 O O . SER A 1 82 ? -0.764 8.264 -8.467 1.00 92.62 82 SER A O 1
ATOM 675 N N . LYS A 1 83 ? -1.703 9.308 -10.224 1.00 92.19 83 LYS A N 1
ATOM 676 C CA . LYS A 1 83 ? -3.094 9.144 -9.757 1.00 92.19 83 LYS A CA 1
ATOM 677 C C . LYS A 1 83 ? -3.439 7.683 -9.446 1.00 92.19 83 LYS A C 1
ATOM 679 O O . LYS A 1 83 ? -4.262 7.418 -8.574 1.00 92.19 83 LYS A O 1
ATOM 684 N N . LYS A 1 84 ? -2.839 6.719 -10.154 1.00 94.44 84 LYS A N 1
ATOM 685 C CA . LYS A 1 84 ? -3.098 5.284 -9.951 1.00 94.44 84 LYS A CA 1
ATOM 686 C C . LYS A 1 84 ? -2.509 4.783 -8.636 1.00 94.44 84 LYS A C 1
ATOM 688 O O . LYS A 1 84 ? -3.211 4.107 -7.891 1.00 94.44 84 LYS A O 1
ATOM 693 N N . ILE A 1 85 ? -1.258 5.137 -8.351 1.00 94.06 85 ILE A N 1
ATOM 694 C CA . ILE A 1 85 ? -0.589 4.780 -7.095 1.00 94.06 85 ILE A CA 1
ATOM 695 C C . ILE A 1 85 ? -1.288 5.481 -5.933 1.00 94.06 85 ILE A C 1
ATOM 697 O O . ILE A 1 85 ? -1.685 4.816 -4.982 1.00 94.06 85 ILE A O 1
ATOM 701 N N . SER A 1 86 ? -1.557 6.782 -6.066 1.00 93.56 86 SER A N 1
ATOM 702 C CA . SER A 1 86 ? -2.299 7.568 -5.073 1.00 93.56 86 SER A CA 1
ATOM 703 C C . SER A 1 86 ? -3.642 6.931 -4.700 1.00 93.56 86 SER A C 1
ATOM 705 O O . SER A 1 86 ? -3.920 6.701 -3.524 1.00 93.56 86 SER A O 1
ATOM 707 N N . LYS A 1 87 ? -4.444 6.522 -5.695 1.00 95.06 87 LYS A N 1
ATOM 708 C CA . LYS A 1 87 ? -5.713 5.812 -5.460 1.00 95.06 87 LYS A CA 1
ATOM 709 C C . LYS A 1 87 ? -5.528 4.471 -4.747 1.00 95.06 87 LYS A C 1
ATOM 711 O O . LYS A 1 87 ? -6.358 4.123 -3.915 1.00 95.06 87 LYS A O 1
ATOM 716 N N . LEU A 1 88 ? -4.496 3.699 -5.088 1.00 96.12 88 LEU A N 1
ATOM 717 C CA . LEU A 1 88 ? -4.239 2.401 -4.455 1.00 96.12 88 LEU A CA 1
ATOM 718 C C . LEU A 1 88 ? -3.804 2.556 -2.996 1.00 96.12 88 LEU A C 1
ATOM 720 O O . LEU A 1 88 ? -4.284 1.806 -2.153 1.00 96.12 88 LEU A O 1
ATOM 724 N N . VAL A 1 89 ? -2.947 3.532 -2.699 1.00 94.81 89 VAL A N 1
ATOM 725 C CA . VAL A 1 89 ? -2.498 3.814 -1.329 1.00 94.81 89 VAL A CA 1
ATOM 726 C C . VAL A 1 89 ? -3.655 4.354 -0.492 1.00 94.81 89 VAL A C 1
ATOM 728 O O . VAL A 1 89 ? -3.930 3.817 0.574 1.00 94.81 89 VAL A O 1
ATOM 731 N N . ARG A 1 90 ? -4.426 5.316 -1.015 1.00 94.19 90 ARG A N 1
ATOM 732 C CA . ARG A 1 90 ? -5.616 5.845 -0.330 1.00 94.19 90 ARG A CA 1
ATOM 733 C C . ARG A 1 90 ? -6.630 4.750 0.011 1.00 94.19 90 ARG A C 1
ATOM 735 O O . ARG A 1 90 ? -7.211 4.779 1.089 1.00 94.19 90 ARG A O 1
ATOM 742 N N . LYS A 1 91 ? -6.832 3.768 -0.876 1.00 94.94 91 LYS A N 1
ATOM 743 C CA . LYS A 1 91 ? -7.695 2.608 -0.590 1.00 94.94 91 LYS A CA 1
ATOM 744 C C . LYS A 1 91 ? -7.194 1.781 0.592 1.00 94.94 91 LYS A C 1
ATOM 746 O O . LYS A 1 91 ? -8.022 1.338 1.379 1.00 94.94 91 LYS A O 1
ATOM 751 N N . ILE A 1 92 ? -5.881 1.581 0.715 1.00 93.94 92 ILE A N 1
ATOM 752 C CA . ILE A 1 92 ? -5.294 0.875 1.860 1.00 93.94 92 ILE A CA 1
ATOM 753 C C . ILE A 1 92 ? -5.563 1.675 3.138 1.00 93.94 92 ILE A C 1
ATOM 755 O O . ILE A 1 92 ? -6.135 1.113 4.062 1.00 93.94 92 ILE A O 1
ATOM 759 N N . CYS A 1 93 ? -5.269 2.981 3.157 1.00 93.12 93 CYS A N 1
ATOM 760 C CA . CYS A 1 93 ? -5.513 3.843 4.323 1.00 93.12 93 CYS A CA 1
ATOM 761 C C . CYS A 1 93 ? -6.980 3.805 4.785 1.00 93.12 93 CYS A C 1
ATOM 763 O O . CYS A 1 93 ? -7.252 3.609 5.966 1.00 93.12 93 CYS A O 1
ATOM 765 N N . ILE A 1 94 ? -7.936 3.935 3.854 1.00 91.56 94 ILE A N 1
ATOM 766 C CA . ILE A 1 94 ? -9.373 3.894 4.176 1.00 91.56 94 ILE A CA 1
ATOM 767 C C . ILE A 1 94 ? -9.762 2.533 4.763 1.00 91.56 94 ILE A C 1
ATOM 769 O O . ILE A 1 94 ? -10.396 2.485 5.812 1.00 91.56 94 ILE A O 1
ATOM 773 N N . LYS A 1 95 ? -9.345 1.424 4.134 1.00 90.94 95 LYS A N 1
ATOM 774 C CA . LYS A 1 95 ? -9.634 0.073 4.642 1.00 90.94 95 LYS A CA 1
ATOM 775 C C . LYS A 1 95 ? -9.032 -0.165 6.029 1.00 90.94 95 LYS A C 1
ATOM 777 O O . LYS A 1 95 ? -9.673 -0.804 6.860 1.00 90.94 95 LYS A O 1
ATOM 782 N N . THR A 1 96 ? -7.822 0.337 6.276 1.00 90.75 96 THR A N 1
ATOM 783 C CA . THR A 1 96 ? -7.178 0.272 7.593 1.00 90.75 96 THR A CA 1
ATOM 784 C C . THR A 1 96 ? -8.004 1.034 8.620 1.00 90.75 96 THR A C 1
ATOM 786 O O . THR A 1 96 ? -8.345 0.459 9.649 1.00 90.75 96 THR A O 1
ATOM 789 N N . ARG A 1 97 ? -8.412 2.274 8.317 1.00 88.69 97 ARG A N 1
ATOM 790 C CA . ARG A 1 97 ? -9.231 3.090 9.224 1.00 88.69 97 ARG A CA 1
ATOM 791 C C . ARG A 1 97 ? -10.568 2.425 9.546 1.00 88.69 97 ARG A C 1
ATOM 793 O O . ARG A 1 97 ? -10.889 2.246 10.714 1.00 88.69 97 ARG A O 1
ATOM 800 N N . GLU A 1 98 ? -11.291 1.963 8.525 1.00 88.44 98 GLU A N 1
ATOM 801 C CA . GLU A 1 98 ? -12.568 1.263 8.705 1.00 88.44 98 GLU A CA 1
ATOM 802 C C . GLU A 1 98 ? -12.434 -0.001 9.562 1.00 88.44 98 GLU A C 1
ATOM 804 O O . GLU A 1 98 ? -13.334 -0.321 10.338 1.00 88.44 98 GLU A O 1
ATOM 809 N N . ARG A 1 99 ? -11.347 -0.768 9.407 1.00 85.69 99 ARG A N 1
ATOM 810 C CA . ARG A 1 99 ? -11.149 -1.992 10.191 1.00 85.69 99 ARG A CA 1
ATOM 811 C C . ARG A 1 99 ? -10.819 -1.670 11.645 1.00 85.69 99 ARG A C 1
ATOM 813 O O . ARG A 1 99 ? -11.400 -2.304 12.521 1.00 85.69 99 ARG A O 1
ATOM 820 N N . THR A 1 100 ? -9.978 -0.667 11.885 1.00 85.12 100 THR A N 1
ATOM 821 C CA . THR A 1 100 ? -9.639 -0.181 13.229 1.00 85.12 100 THR A CA 1
ATOM 822 C C . THR A 1 100 ? -10.855 0.406 13.955 1.00 85.12 100 THR A C 1
ATOM 824 O O . THR A 1 100 ? -11.070 0.123 15.130 1.00 85.12 100 THR A O 1
ATOM 827 N N . GLU A 1 101 ? -11.705 1.169 13.263 1.00 84.12 101 GLU A N 1
ATOM 828 C CA . GLU A 1 101 ? -12.961 1.685 13.827 1.00 84.12 101 GLU A CA 1
ATOM 829 C C . GLU A 1 101 ? -13.906 0.530 14.216 1.00 84.12 101 GLU A C 1
ATOM 831 O O . GLU A 1 101 ? -14.455 0.505 15.319 1.00 84.12 101 GLU A O 1
ATOM 836 N N . ARG A 1 102 ? -14.047 -0.492 13.356 1.00 79.31 102 ARG A N 1
ATOM 837 C CA . ARG A 1 102 ? -14.876 -1.676 13.650 1.00 79.31 102 ARG A CA 1
ATOM 838 C C . ARG A 1 102 ? -14.358 -2.487 14.840 1.00 79.31 102 ARG A C 1
ATOM 840 O O . ARG A 1 102 ? -15.179 -2.984 15.609 1.00 79.31 102 ARG A O 1
ATOM 847 N N . THR A 1 103 ? -13.043 -2.658 14.994 1.00 76.00 103 THR A N 1
ATOM 848 C CA . THR A 1 103 ? -12.476 -3.381 16.148 1.00 76.00 103 THR A CA 1
ATOM 849 C C . THR A 1 103 ? -12.698 -2.607 17.443 1.00 76.00 103 THR A C 1
ATOM 851 O O . THR A 1 103 ? -13.172 -3.190 18.413 1.00 76.00 103 THR A O 1
ATOM 854 N N . GLN A 1 104 ? -12.497 -1.285 17.437 1.00 72.62 104 GLN A N 1
ATOM 855 C CA . GLN A 1 104 ? -12.750 -0.441 18.610 1.00 72.62 104 GLN A CA 1
ATOM 856 C C . GLN A 1 104 ? -14.222 -0.464 19.049 1.00 72.62 104 GLN A C 1
ATOM 858 O O . GLN A 1 104 ? -14.508 -0.543 20.246 1.00 72.62 104 GLN A O 1
ATOM 863 N N . ILE A 1 105 ? -15.171 -0.436 18.106 1.00 73.62 105 ILE A N 1
ATOM 864 C CA . ILE A 1 105 ? -16.606 -0.537 18.421 1.00 73.62 105 ILE A CA 1
ATOM 865 C C . ILE A 1 105 ? -16.929 -1.887 19.074 1.00 73.62 105 ILE A C 1
ATOM 867 O O . ILE A 1 105 ? -17.625 -1.912 20.090 1.00 73.62 105 ILE A O 1
ATOM 871 N N . LYS A 1 106 ? -16.408 -2.998 18.533 1.00 69.44 106 LYS A N 1
ATOM 872 C CA . LYS A 1 106 ? -16.627 -4.343 19.093 1.00 69.44 106 LYS A CA 1
ATOM 873 C C . LYS A 1 106 ? -16.071 -4.474 20.509 1.00 69.44 106 LYS A C 1
ATOM 875 O O . LYS A 1 106 ? -16.805 -4.861 21.412 1.00 69.44 106 LYS A O 1
ATOM 880 N N . GLU A 1 107 ? -14.833 -4.042 20.733 1.00 67.50 107 GLU A N 1
ATOM 881 C CA . GLU A 1 107 ? -14.213 -4.063 22.065 1.00 67.50 107 GLU A CA 1
ATOM 882 C C . GLU A 1 107 ? -14.974 -3.192 23.077 1.00 67.50 107 GLU A C 1
ATOM 884 O O . GLU A 1 107 ? -15.120 -3.544 24.250 1.00 67.50 107 GLU A O 1
ATOM 889 N N . SER A 1 108 ? -15.498 -2.048 22.629 1.00 63.69 108 SER A N 1
ATOM 890 C CA . SER A 1 108 ? -16.304 -1.151 23.463 1.00 63.69 108 SER A CA 1
ATOM 891 C C . SER A 1 108 ? -17.659 -1.765 23.837 1.00 63.69 108 SER A C 1
ATOM 893 O O . SER A 1 108 ? -18.158 -1.531 24.941 1.00 63.69 108 SER A O 1
ATOM 895 N N . GLN A 1 109 ? -18.261 -2.551 22.940 1.00 58.62 109 GLN A N 1
ATOM 896 C CA . GLN A 1 109 ? -19.504 -3.283 23.194 1.00 58.62 109 GLN A CA 1
ATOM 897 C C . GLN A 1 109 ? -19.273 -4.470 24.140 1.00 58.62 109 GLN A C 1
ATOM 899 O O . GLN A 1 109 ? -20.004 -4.609 25.119 1.00 58.62 109 GLN A O 1
ATOM 904 N N . GLU A 1 110 ? -18.216 -5.256 23.936 1.00 59.38 110 GLU A N 1
ATOM 905 C CA . GLU A 1 110 ? -17.858 -6.390 24.803 1.00 59.38 110 GLU A CA 1
ATOM 906 C C . GLU A 1 110 ? -17.539 -5.942 26.239 1.00 59.38 110 GLU A C 1
ATOM 908 O O . GLU A 1 110 ? -18.023 -6.535 27.207 1.00 59.38 110 GLU A O 1
ATOM 913 N N . LYS A 1 111 ? -16.834 -4.814 26.408 1.00 57.84 111 LYS A N 1
ATOM 914 C CA . LYS A 1 111 ? -16.595 -4.209 27.733 1.00 57.84 111 LYS A CA 1
ATOM 915 C C . LYS A 1 111 ? -17.880 -3.747 28.431 1.00 57.84 111 LYS A C 1
ATOM 917 O O . LYS A 1 111 ? -17.928 -3.759 29.661 1.00 57.84 111 LYS A O 1
ATOM 922 N N . LYS A 1 112 ? -18.919 -3.337 27.690 1.00 53.62 112 LYS A N 1
ATOM 923 C CA . LYS A 1 112 ? -20.233 -2.980 28.264 1.00 53.62 112 LYS A CA 1
ATOM 924 C C . LYS A 1 112 ? -21.060 -4.211 28.644 1.00 53.62 112 LYS A C 1
ATOM 926 O O . LYS A 1 112 ? -21.797 -4.139 29.623 1.00 53.62 112 LYS A O 1
ATOM 931 N N . ILE A 1 113 ? -20.926 -5.319 27.914 1.00 53.53 113 ILE A N 1
ATOM 932 C CA . ILE A 1 113 ? -21.620 -6.583 28.211 1.00 53.53 113 ILE A CA 1
ATOM 933 C C . ILE A 1 113 ? -21.039 -7.222 29.480 1.00 53.53 113 ILE A C 1
ATOM 935 O O . ILE A 1 113 ? -21.790 -7.554 30.394 1.00 53.53 113 ILE A O 1
ATOM 939 N N . ASN A 1 114 ? -19.710 -7.268 29.615 1.00 52.47 114 ASN A N 1
ATOM 940 C CA . ASN A 1 114 ? -19.054 -7.865 30.788 1.00 52.47 114 ASN A CA 1
ATOM 941 C C . ASN A 1 114 ? -19.241 -7.071 32.096 1.00 52.47 114 ASN A C 1
ATOM 943 O O . ASN A 1 114 ? -18.970 -7.595 33.172 1.00 52.47 114 ASN A O 1
ATOM 947 N N . ARG A 1 115 ? -19.729 -5.824 32.036 1.00 51.38 115 ARG A N 1
ATOM 948 C CA . ARG A 1 115 ? -20.081 -5.018 33.223 1.00 51.38 115 ARG A CA 1
ATOM 949 C C . ARG A 1 115 ? -21.551 -5.138 33.641 1.00 51.38 115 ARG A C 1
ATOM 951 O O . ARG A 1 115 ? -21.937 -4.516 34.622 1.00 51.38 115 ARG A O 1
ATOM 958 N N . LYS A 1 116 ? -22.368 -5.915 32.920 1.00 45.91 116 LYS A N 1
ATOM 959 C CA . LYS A 1 116 ? -23.807 -6.099 33.186 1.00 45.91 116 LYS A CA 1
A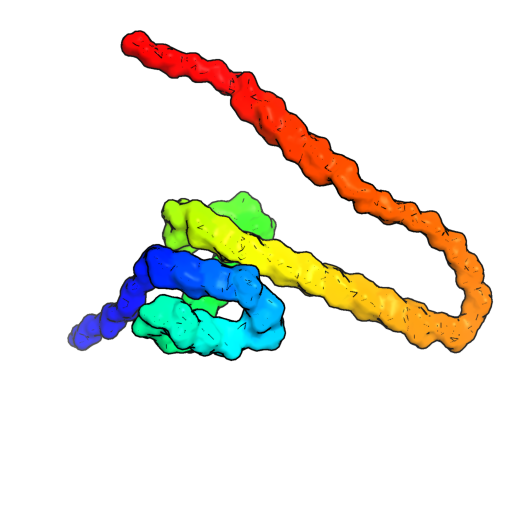TOM 960 C C . LYS A 1 116 ? -24.167 -7.461 33.800 1.00 45.91 116 LYS A C 1
ATOM 962 O O . LYS A 1 116 ? -25.321 -7.870 33.738 1.00 45.91 116 LYS A O 1
ATOM 967 N N . SER A 1 117 ? -23.226 -8.144 34.454 1.00 47.09 117 SER A N 1
ATOM 968 C CA . SER A 1 117 ? -23.570 -9.218 35.400 1.00 47.09 117 SER A CA 1
ATOM 969 C C . SER A 1 117 ? -23.907 -8.607 36.764 1.00 47.09 117 SER A C 1
ATOM 971 O O . SER A 1 117 ? -23.105 -8.664 37.692 1.00 47.09 117 SER A O 1
ATOM 973 N N . GLY A 1 118 ? -25.069 -7.961 36.861 1.00 43.62 118 GLY A N 1
ATOM 974 C CA . GLY A 1 118 ? -25.577 -7.394 38.110 1.00 43.62 118 GLY A CA 1
ATOM 975 C C . GLY A 1 118 ? -26.451 -6.169 37.879 1.00 43.62 118 GLY A C 1
ATOM 976 O O . GLY A 1 118 ? -25.961 -5.046 37.917 1.00 43.62 118 GLY A O 1
ATOM 977 N N . GLY A 1 119 ? -27.744 -6.389 37.653 1.00 41.94 119 GLY A N 1
ATOM 978 C CA . GLY A 1 119 ? -28.756 -5.334 37.701 1.00 41.94 119 GLY A CA 1
ATOM 979 C C . GLY A 1 119 ? -29.553 -5.199 36.412 1.00 41.94 119 GLY A C 1
ATOM 980 O O . GLY A 1 119 ? -29.064 -4.667 35.414 1.00 41.94 119 GLY A O 1
ATOM 981 N N . ASP A 1 120 ? -30.798 -5.667 36.474 1.00 47.12 120 ASP A N 1
ATOM 982 C CA . ASP A 1 120 ? -31.855 -5.440 35.494 1.00 47.12 120 ASP A CA 1
ATOM 983 C C . ASP A 1 120 ? -31.918 -3.969 35.070 1.00 47.12 120 ASP A C 1
ATOM 985 O O . ASP A 1 120 ? -32.341 -3.098 35.825 1.00 47.12 120 ASP A O 1
ATOM 989 N N . PHE A 1 121 ? -31.544 -3.692 33.824 1.00 40.66 121 PHE A N 1
ATOM 990 C CA . PHE A 1 121 ? -31.928 -2.460 33.148 1.00 40.66 121 PHE A CA 1
ATOM 991 C C . PHE A 1 121 ? -32.380 -2.807 31.734 1.00 40.66 121 PHE A C 1
ATOM 993 O O . PHE A 1 121 ? -31.561 -3.026 30.834 1.00 40.66 121 PHE A O 1
ATOM 1000 N N . LYS A 1 122 ? -33.708 -2.831 31.552 1.00 45.50 122 LYS A N 1
ATOM 1001 C CA . LYS A 1 122 ? -34.366 -2.718 30.246 1.00 45.50 122 LYS A CA 1
ATOM 1002 C C . LYS A 1 122 ? -33.872 -1.432 29.588 1.00 45.50 122 LYS A C 1
ATOM 1004 O O . LYS A 1 122 ? -34.233 -0.338 30.008 1.00 45.50 122 LYS A O 1
ATOM 1009 N N . VAL A 1 123 ? -33.042 -1.565 28.560 1.00 43.59 123 VAL A N 1
ATOM 1010 C CA . VAL A 1 123 ? -32.689 -0.450 27.679 1.00 43.59 123 VAL A CA 1
ATOM 1011 C C . VAL A 1 123 ? -33.513 -0.617 26.413 1.00 43.59 123 VAL A C 1
ATOM 1013 O O . VAL A 1 123 ? -33.320 -1.577 25.671 1.00 43.59 123 VAL A O 1
ATOM 1016 N N . ASN A 1 124 ? -34.452 0.302 26.202 1.00 41.91 124 ASN A N 1
ATOM 1017 C CA . ASN A 1 124 ? -35.165 0.456 24.942 1.00 41.91 124 ASN A CA 1
ATOM 1018 C C . ASN A 1 124 ? -34.136 0.924 23.902 1.00 41.91 124 ASN A C 1
ATOM 1020 O O . ASN A 1 124 ? -33.588 2.019 24.021 1.00 41.91 124 ASN A O 1
ATOM 1024 N N . ILE A 1 125 ? -33.787 0.062 22.948 1.00 46.38 125 ILE A N 1
ATOM 1025 C CA . ILE A 1 125 ? -32.832 0.388 21.886 1.00 46.38 125 ILE A CA 1
ATOM 1026 C C . ILE A 1 125 ? -33.635 0.998 20.738 1.00 46.38 125 ILE A C 1
ATOM 1028 O O . ILE A 1 125 ? -34.172 0.278 19.901 1.00 46.38 125 ILE A O 1
ATOM 1032 N N . GLU A 1 126 ? -33.699 2.328 20.680 1.00 43.47 126 GLU A N 1
ATOM 1033 C CA . GLU A 1 126 ? -33.969 3.012 19.416 1.00 43.47 126 GLU A CA 1
ATOM 1034 C C . GLU A 1 126 ? -32.734 2.851 18.526 1.00 43.47 126 GLU A C 1
ATOM 1036 O O . GLU A 1 126 ? -31.709 3.522 18.661 1.00 43.47 126 GLU A O 1
ATOM 1041 N N . THR A 1 127 ? -32.816 1.870 17.634 1.00 45.59 127 THR A N 1
ATOM 1042 C CA . THR A 1 127 ? -31.906 1.678 16.510 1.00 45.59 127 THR A CA 1
ATOM 1043 C C . THR A 1 127 ? -31.947 2.899 15.592 1.00 45.59 127 THR A C 1
ATOM 1045 O O . THR A 1 127 ? -32.678 2.910 14.604 1.00 45.59 127 THR A O 1
ATOM 1048 N N . ASN A 1 128 ? -31.098 3.894 15.852 1.00 44.75 128 ASN A N 1
ATOM 1049 C CA . ASN A 1 128 ? -30.668 4.832 14.818 1.00 44.75 128 ASN A CA 1
ATOM 1050 C C . ASN A 1 128 ? -29.713 4.094 13.875 1.00 44.75 128 ASN A C 1
ATOM 1052 O O . ASN A 1 128 ? -28.488 4.199 13.952 1.00 44.75 128 ASN A O 1
ATOM 1056 N N . GLN A 1 129 ? -30.303 3.281 12.998 1.00 45.44 129 GLN A N 1
ATOM 1057 C CA . GLN A 1 129 ? -29.644 2.843 11.781 1.00 45.44 129 GLN A CA 1
ATOM 1058 C C . GLN A 1 129 ? -29.362 4.111 10.978 1.00 45.44 129 GLN A C 1
ATOM 1060 O O . GLN A 1 129 ? -30.277 4.698 10.405 1.00 45.44 129 GLN A O 1
ATOM 1065 N N . VAL A 1 130 ? -28.102 4.544 10.939 1.00 40.06 130 VAL A N 1
ATOM 1066 C CA . VAL A 1 130 ? -27.635 5.487 9.920 1.00 40.06 130 VAL A CA 1
ATOM 1067 C C . VAL A 1 130 ? -27.750 4.749 8.593 1.00 40.06 130 VAL A C 1
ATOM 1069 O O . VAL A 1 130 ? -26.866 4.006 8.164 1.00 40.06 130 VAL A O 1
ATOM 1072 N N . THR A 1 131 ? -28.936 4.849 8.002 1.00 43.28 131 THR A N 1
ATOM 1073 C CA . THR A 1 131 ? -29.252 4.270 6.710 1.00 43.28 131 THR A CA 1
ATOM 1074 C C . THR A 1 131 ? -28.330 4.869 5.661 1.00 43.28 131 THR A C 1
ATOM 1076 O O . THR A 1 131 ? -28.046 6.064 5.652 1.00 43.28 131 THR A O 1
ATOM 1079 N N . THR A 1 132 ? -27.934 4.024 4.719 1.00 49.69 132 THR A N 1
ATOM 1080 C CA . THR A 1 132 ? -27.174 4.262 3.481 1.00 49.69 132 THR A CA 1
ATOM 1081 C C . THR A 1 132 ? -27.724 5.362 2.539 1.00 49.69 132 THR A C 1
ATOM 1083 O O . THR A 1 132 ? -27.373 5.395 1.358 1.00 49.69 132 THR A O 1
ATOM 1086 N N . ALA A 1 133 ? -28.597 6.250 3.020 1.00 45.31 133 ALA A N 1
ATOM 1087 C CA . ALA A 1 133 ? -29.193 7.365 2.296 1.00 45.31 133 ALA A CA 1
ATOM 1088 C C . ALA A 1 133 ? -28.251 8.583 2.198 1.00 45.31 133 ALA A C 1
ATOM 1090 O O . ALA A 1 133 ? -28.130 9.150 1.113 1.00 45.31 133 ALA A O 1
ATOM 1091 N N . GLU A 1 134 ? -27.489 8.911 3.249 1.00 46.47 134 GLU A N 1
ATOM 1092 C CA . GLU A 1 134 ? -26.619 10.108 3.263 1.00 46.47 134 GLU A CA 1
ATOM 1093 C C . GLU A 1 134 ? -25.466 10.033 2.239 1.00 46.47 134 GLU A C 1
ATOM 1095 O O . GLU A 1 134 ? -25.070 11.034 1.639 1.00 46.47 134 GLU A O 1
ATOM 1100 N N . TYR A 1 135 ? -24.979 8.829 1.914 1.00 47.72 135 TYR A N 1
ATOM 1101 C CA . TYR A 1 135 ? -23.934 8.650 0.893 1.00 47.72 135 TYR A CA 1
ATOM 1102 C C . TYR A 1 135 ? -24.429 8.818 -0.555 1.00 47.72 135 TYR A C 1
ATOM 1104 O O . TYR A 1 135 ? -23.615 9.051 -1.457 1.00 47.72 135 TYR A O 1
ATOM 1112 N N . LYS A 1 136 ? -25.741 8.717 -0.818 1.00 50.91 136 LYS A N 1
ATOM 1113 C CA . LYS A 1 136 ? -26.292 8.985 -2.160 1.00 50.91 136 LYS A CA 1
ATOM 1114 C C . LYS A 1 136 ? -26.406 10.486 -2.427 1.00 50.91 136 LYS A C 1
ATOM 1116 O O . LYS A 1 136 ? -26.176 10.913 -3.558 1.00 50.91 136 LYS A O 1
ATOM 1121 N N . GLU A 1 137 ? -26.664 11.285 -1.396 1.00 49.34 137 GLU A N 1
ATOM 1122 C CA . GLU A 1 137 ? -26.867 12.730 -1.523 1.00 49.34 137 GLU A CA 1
ATOM 1123 C C . GLU A 1 137 ? -25.565 13.476 -1.874 1.00 49.34 137 GLU A C 1
ATOM 1125 O O . GLU A 1 137 ? -25.546 14.320 -2.775 1.00 49.34 137 GLU A O 1
ATOM 1130 N N . LEU A 1 138 ? -24.428 13.052 -1.304 1.00 47.44 138 LEU A N 1
ATOM 1131 C CA . LEU A 1 138 ? -23.102 13.587 -1.652 1.00 47.44 138 LEU A CA 1
ATOM 1132 C C . LEU A 1 138 ? -22.702 13.301 -3.115 1.00 47.44 138 LEU A C 1
ATOM 1134 O O . LEU A 1 138 ? -22.168 14.177 -3.799 1.00 47.44 138 LEU A O 1
ATOM 1138 N N . LYS A 1 139 ? -23.035 12.117 -3.654 1.00 51.34 139 LYS A N 1
ATOM 1139 C CA . LYS A 1 139 ? -22.778 11.779 -5.070 1.00 51.34 139 LYS A CA 1
ATOM 1140 C C . LYS A 1 139 ? -23.692 12.512 -6.053 1.00 51.34 139 LYS A C 1
ATOM 1142 O O . LYS A 1 139 ? -23.302 12.730 -7.205 1.00 51.34 139 LYS A O 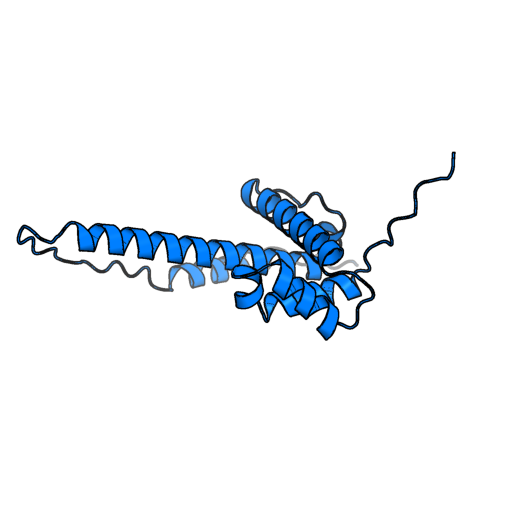1
ATOM 1147 N N . GLN A 1 140 ? -24.904 12.872 -5.635 1.00 47.81 140 GLN A N 1
ATOM 1148 C CA . GLN A 1 140 ? -25.830 13.656 -6.454 1.00 47.81 140 GLN A CA 1
ATOM 1149 C C . GLN A 1 140 ? -25.371 15.123 -6.548 1.00 47.81 140 GLN A C 1
ATOM 1151 O O . GLN A 1 140 ? -25.484 15.739 -7.613 1.00 47.81 140 GLN A O 1
ATOM 1156 N N . ASN A 1 141 ? -24.790 15.653 -5.467 1.00 47.78 141 ASN A N 1
ATOM 1157 C CA . ASN A 1 141 ? -24.304 17.030 -5.394 1.00 47.78 141 ASN A CA 1
ATOM 1158 C C . ASN A 1 141 ? -23.000 17.253 -6.185 1.00 47.78 141 ASN A C 1
ATOM 1160 O O . ASN A 1 141 ? -22.910 18.247 -6.907 1.00 47.78 141 ASN A O 1
ATOM 1164 N N . GLU A 1 142 ? -22.058 16.299 -6.211 1.00 49.31 142 GLU A N 1
ATOM 1165 C CA . GLU A 1 142 ? -20.869 16.389 -7.087 1.00 49.31 142 GLU A CA 1
ATOM 1166 C C . GLU A 1 142 ? -21.233 16.475 -8.585 1.00 49.31 142 GLU A C 1
ATOM 1168 O O . GLU A 1 142 ? -20.636 17.247 -9.341 1.00 49.31 142 GLU A O 1
ATOM 1173 N N . LYS A 1 143 ? -22.261 15.738 -9.034 1.00 52.69 143 LYS A N 1
ATOM 1174 C CA . LYS A 1 143 ? -22.720 15.782 -10.437 1.00 52.69 143 LYS A CA 1
ATOM 1175 C C . LYS A 1 143 ? -23.395 17.104 -10.816 1.00 52.69 143 LYS A C 1
ATOM 1177 O O . LYS A 1 143 ? -23.381 17.466 -11.993 1.00 52.69 143 LYS A O 1
ATOM 1182 N N . LYS A 1 144 ? -23.987 17.825 -9.856 1.00 52.78 144 LYS A N 1
ATOM 1183 C CA . LYS A 1 144 ? -24.574 19.156 -10.094 1.00 52.78 144 LYS A CA 1
ATOM 1184 C C . LYS A 1 144 ? -23.502 20.241 -10.218 1.00 52.78 144 LYS A C 1
ATOM 1186 O O . LYS A 1 144 ? -23.666 21.146 -11.031 1.00 52.78 144 LYS A O 1
ATOM 1191 N N . ILE A 1 145 ? -22.396 20.129 -9.480 1.00 53.62 145 ILE A N 1
ATOM 1192 C CA . ILE A 1 145 ? -21.293 21.104 -9.528 1.00 53.62 145 ILE A CA 1
ATOM 1193 C C . ILE A 1 145 ? -20.551 21.032 -10.876 1.00 53.62 145 ILE A C 1
ATOM 1195 O O . ILE A 1 145 ? -20.240 22.065 -11.464 1.00 53.62 145 ILE A O 1
ATOM 1199 N N . LEU A 1 146 ? -20.374 19.833 -11.446 1.00 48.16 146 LEU A N 1
ATOM 1200 C CA . LEU A 1 146 ? -19.672 19.656 -12.728 1.00 48.16 146 LEU A CA 1
ATOM 1201 C C . LEU A 1 146 ? -20.476 20.105 -13.970 1.00 48.16 146 LEU A C 1
ATOM 1203 O O . LEU A 1 146 ? -19.914 20.208 -15.057 1.00 48.16 146 LEU A O 1
ATOM 1207 N N . LYS A 1 147 ? -21.779 20.393 -13.837 1.00 49.38 147 LYS A N 1
ATOM 1208 C CA . LYS A 1 147 ? -22.619 20.926 -14.930 1.00 49.38 147 LYS A CA 1
ATOM 1209 C C . LYS A 1 147 ? -22.598 22.459 -15.048 1.00 49.38 147 LYS A C 1
ATOM 1211 O O . LYS A 1 147 ? -23.193 22.980 -15.985 1.00 49.38 147 LYS A O 1
ATOM 1216 N N . LYS A 1 148 ? -21.940 23.183 -14.132 1.00 48.16 148 LYS A N 1
ATOM 1217 C CA . LYS A 1 148 ? -21.930 24.662 -14.108 1.00 48.16 148 LYS A CA 1
ATOM 1218 C C . LYS A 1 148 ? -20.773 25.331 -14.865 1.00 48.16 148 LYS A C 1
ATOM 1220 O O . LYS A 1 148 ? -20.738 26.553 -14.911 1.00 48.16 148 LYS A O 1
ATOM 1225 N N . PHE A 1 149 ? -19.869 24.576 -15.490 1.00 46.19 149 PHE A N 1
ATOM 1226 C CA . PHE A 1 149 ? -18.829 25.148 -16.352 1.00 46.19 149 PHE A CA 1
ATOM 1227 C C . PHE A 1 149 ? -19.214 24.980 -17.831 1.00 46.19 149 PHE A C 1
ATOM 1229 O O . PHE A 1 149 ? -19.063 23.877 -18.367 1.00 46.19 149 PHE A O 1
ATOM 1236 N N . PRO A 1 150 ? -19.733 26.021 -18.512 1.00 43.03 150 PRO A N 1
ATOM 1237 C CA . PRO A 1 150 ? -19.886 25.976 -19.959 1.00 43.03 150 PRO A CA 1
ATOM 1238 C C . PRO A 1 150 ? -18.500 25.885 -20.610 1.00 43.03 150 PRO A C 1
ATOM 1240 O O . PRO A 1 150 ? -17.589 26.645 -20.287 1.00 43.03 150 PRO A O 1
ATOM 1243 N N . LYS A 1 151 ? -18.341 24.923 -21.523 1.00 49.62 151 LYS A N 1
ATOM 1244 C CA . LYS A 1 151 ? -17.158 24.800 -22.378 1.00 49.62 151 LYS A CA 1
ATOM 1245 C C . LYS A 1 151 ? -17.076 26.047 -23.261 1.00 49.62 151 LYS A C 1
ATOM 1247 O O . LYS A 1 151 ? -17.905 26.212 -24.152 1.00 49.62 151 LYS A O 1
ATOM 1252 N N . SER A 1 152 ? -16.087 26.905 -23.036 1.00 43.66 152 SER A N 1
ATOM 1253 C CA . SER A 1 152 ? -15.682 27.889 -24.038 1.00 43.66 152 SER A CA 1
ATOM 1254 C C . SER A 1 152 ? -14.981 27.144 -25.176 1.00 43.66 152 SER A C 1
ATOM 1256 O O . SER A 1 152 ? -13.883 26.617 -24.995 1.00 43.66 152 SER A O 1
ATOM 1258 N N . ASN A 1 153 ? -15.646 27.055 -26.329 1.00 47.03 153 ASN A N 1
ATOM 1259 C CA . ASN A 1 153 ? -15.025 26.623 -27.580 1.00 47.03 153 ASN A CA 1
ATOM 1260 C C . ASN A 1 153 ? -13.978 27.662 -28.009 1.00 47.03 153 ASN A C 1
ATOM 1262 O O . ASN A 1 153 ? -14.289 28.856 -27.981 1.00 47.03 153 ASN A O 1
ATOM 1266 N N . PRO A 1 154 ? -12.785 27.250 -28.459 1.00 48.00 154 PRO A N 1
ATOM 1267 C CA . PRO A 1 154 ? -11.914 28.141 -29.206 1.00 48.00 154 PRO A CA 1
ATOM 1268 C C . PRO A 1 154 ? -12.436 28.274 -30.648 1.00 48.00 154 PRO A C 1
ATOM 1270 O O . PRO A 1 154 ? -12.827 27.277 -31.260 1.00 48.00 154 PRO A O 1
ATOM 1273 N N . LYS A 1 155 ? -12.496 29.516 -31.141 1.00 46.91 155 LYS A N 1
ATOM 1274 C CA . LYS A 1 155 ? -12.575 29.842 -32.573 1.00 46.91 155 LYS A CA 1
ATOM 1275 C C . LYS A 1 155 ? -11.200 29.679 -33.205 1.00 46.91 155 LYS A C 1
ATOM 1277 O O . LYS A 1 155 ? -10.215 29.972 -32.490 1.00 46.91 155 LYS A O 1
#